Protein AF-A0A2S1JQR9-F1 (afdb_monomer_lite)

pLDDT: mean 82.37, std 18.9, range [43.41, 98.19]

Radius of gyration: 23.82 Å; chains: 1; bounding box: 80×25×40 Å

Sequence (120 aa):
MISKTKKNIIFSLGLVGLLLGGLYLINIPMELPPEHQGIFEVTGKVESCSFRSLTKNSSKFFLGIVLAGSEKIYRMNLKYKERYFYESLCKSKARVNIRYHAVQRLIGPIRFWVDSIEVR

Foldseek 3Di:
DPDPVVVVVVVVVVVVVVVVVVVVLVPDPDDDDPVQPDKDKDKAFWPAKDWACPDPPDQKIKIWTDGVPDPATEIEIGGPVCVVVVVVSNVVSFIKMWMWGWDDDPDDDIHTYTPDIDTD

Structure (mmCIF, N/CA/C/O backbone):
data_AF-A0A2S1JQR9-F1
#
_entry.id   AF-A0A2S1JQR9-F1
#
loop_
_atom_site.group_PDB
_atom_site.id
_atom_site.type_symbol
_atom_site.label_atom_id
_atom_site.label_alt_id
_atom_site.label_comp_id
_atom_site.label_asym_id
_atom_site.label_entity_id
_atom_site.label_seq_id
_atom_site.pdbx_PDB_ins_code
_atom_site.Cartn_x
_atom_site.Cartn_y
_atom_site.Cartn_z
_atom_site.occupancy
_atom_site.B_iso_or_equiv
_atom_site.auth_seq_id
_atom_site.auth_comp_id
_atom_site.auth_asym_id
_atom_site.auth_atom_id
_atom_site.pdbx_PDB_model_num
ATOM 1 N N . MET A 1 1 ? 64.5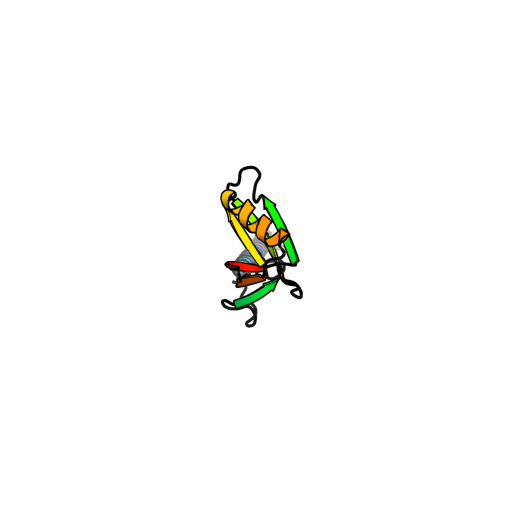96 -9.566 -28.488 1.00 46.25 1 MET A N 1
ATOM 2 C CA . MET A 1 1 ? 64.113 -8.792 -27.319 1.00 46.25 1 MET A CA 1
ATOM 3 C C . MET A 1 1 ? 62.860 -8.024 -27.719 1.00 46.25 1 MET A C 1
ATOM 5 O O . MET A 1 1 ? 62.962 -6.985 -28.356 1.00 46.25 1 MET A O 1
ATOM 9 N N . ILE A 1 2 ? 61.672 -8.567 -27.437 1.00 45.75 2 ILE A N 1
ATOM 10 C CA . ILE A 1 2 ? 60.403 -7.896 -27.755 1.00 45.75 2 ILE A CA 1
ATOM 11 C C . ILE A 1 2 ? 60.189 -6.791 -26.720 1.00 45.75 2 ILE A C 1
ATOM 13 O O . ILE A 1 2 ? 60.061 -7.045 -25.524 1.00 45.75 2 ILE A O 1
ATOM 17 N N . SER A 1 3 ? 60.240 -5.564 -27.227 1.00 44.41 3 SER A N 1
ATOM 18 C CA . SER A 1 3 ? 60.194 -4.300 -26.504 1.00 44.41 3 SER A CA 1
ATOM 19 C C . SER A 1 3 ? 59.059 -4.235 -25.471 1.00 44.41 3 SER A C 1
ATOM 21 O O . SER A 1 3 ? 57.884 -4.423 -25.804 1.00 44.41 3 SER A O 1
ATOM 23 N N . LYS A 1 4 ? 59.423 -3.923 -24.216 1.00 51.69 4 LYS A N 1
ATOM 24 C CA . LYS A 1 4 ? 58.518 -3.714 -23.066 1.00 51.69 4 LYS A CA 1
ATOM 25 C C . LYS A 1 4 ? 57.406 -2.688 -23.353 1.00 51.69 4 LYS A C 1
ATOM 27 O O . LYS A 1 4 ? 56.375 -2.717 -22.691 1.00 51.69 4 LYS A O 1
ATOM 32 N N . THR A 1 5 ? 57.562 -1.841 -24.369 1.00 51.12 5 THR A N 1
ATOM 33 C CA . THR A 1 5 ? 56.612 -0.781 -24.732 1.00 51.12 5 THR A CA 1
ATOM 34 C C . THR A 1 5 ? 55.302 -1.307 -25.336 1.00 51.12 5 THR A C 1
ATOM 36 O O . THR A 1 5 ? 54.257 -0.694 -25.139 1.00 51.12 5 THR A O 1
ATOM 39 N N . LYS A 1 6 ? 55.301 -2.472 -26.010 1.00 43.88 6 LYS A N 1
ATOM 40 C CA . LYS A 1 6 ? 54.076 -3.024 -26.635 1.00 43.88 6 LYS A CA 1
ATOM 41 C C . LYS A 1 6 ? 53.062 -3.593 -25.630 1.00 43.88 6 LYS A C 1
ATOM 43 O O . LYS A 1 6 ? 51.871 -3.598 -25.923 1.00 43.88 6 LYS A O 1
ATOM 48 N N . LYS A 1 7 ? 53.495 -4.039 -24.442 1.00 45.38 7 LYS A N 1
ATOM 49 C CA . LYS A 1 7 ? 52.589 -4.609 -23.421 1.00 45.38 7 LYS A CA 1
ATOM 50 C C . LYS A 1 7 ? 51.704 -3.555 -22.742 1.00 45.38 7 LYS A C 1
ATOM 52 O O . LYS A 1 7 ? 50.557 -3.856 -22.428 1.00 45.38 7 LYS A O 1
ATOM 57 N N . ASN A 1 8 ? 52.192 -2.324 -22.579 1.00 43.41 8 ASN A N 1
ATOM 58 C CA . ASN A 1 8 ? 51.452 -1.264 -21.880 1.00 43.41 8 ASN A CA 1
ATOM 59 C C . ASN A 1 8 ? 50.285 -0.687 -22.699 1.00 43.41 8 ASN A C 1
ATOM 61 O O . ASN A 1 8 ? 49.282 -0.274 -22.121 1.00 43.41 8 ASN A O 1
ATOM 65 N N . ILE A 1 9 ? 50.387 -0.690 -24.031 1.00 48.62 9 ILE A N 1
ATOM 66 C CA . ILE A 1 9 ? 49.353 -0.140 -24.926 1.00 48.62 9 ILE A CA 1
ATOM 67 C C . ILE A 1 9 ? 48.139 -1.082 -25.014 1.00 48.62 9 ILE A C 1
ATOM 69 O O . ILE A 1 9 ? 46.995 -0.640 -25.010 1.00 48.62 9 ILE A O 1
ATOM 73 N N . ILE A 1 10 ? 48.371 -2.399 -25.018 1.00 51.97 10 ILE A N 1
ATOM 74 C CA . ILE A 1 10 ? 47.291 -3.399 -25.072 1.00 51.97 10 ILE A CA 1
ATOM 75 C C . ILE A 1 10 ? 46.501 -3.417 -23.752 1.00 51.97 10 ILE A C 1
ATOM 77 O O . ILE A 1 10 ? 45.274 -3.498 -23.766 1.00 51.97 10 ILE A O 1
ATOM 81 N N . PHE A 1 11 ? 47.187 -3.271 -22.613 1.00 48.28 11 PHE A N 1
ATOM 82 C CA . PHE A 1 11 ? 46.542 -3.203 -21.297 1.00 48.28 11 PHE A CA 1
ATOM 83 C C . PHE A 1 11 ? 45.659 -1.960 -21.121 1.00 48.28 11 PHE A C 1
ATOM 85 O O . PHE A 1 11 ? 44.590 -2.047 -20.521 1.00 48.28 11 PHE A O 1
ATOM 92 N N . SER A 1 12 ? 46.072 -0.814 -21.666 1.00 51.56 12 SER A N 1
ATOM 93 C CA . SER A 1 12 ? 45.300 0.432 -21.584 1.00 51.56 12 SER A CA 1
ATOM 94 C C . SER A 1 12 ? 44.076 0.423 -22.508 1.00 51.56 12 SER A C 1
ATOM 96 O O . SER A 1 12 ? 43.009 0.865 -22.092 1.00 51.56 12 SER A O 1
ATOM 98 N N . LEU A 1 13 ? 44.170 -0.172 -23.703 1.00 51.75 13 LEU A N 1
ATOM 99 C CA . LEU A 1 13 ? 43.016 -0.368 -24.596 1.00 51.75 13 LEU A CA 1
ATOM 100 C C . LEU A 1 13 ? 41.976 -1.344 -24.019 1.00 51.75 13 LEU A C 1
ATOM 102 O O . LEU A 1 13 ? 40.776 -1.083 -24.108 1.00 51.75 13 LEU A O 1
ATOM 106 N N . GLY A 1 14 ? 42.420 -2.432 -23.378 1.00 52.69 14 GLY A N 1
ATOM 107 C CA . GLY A 1 14 ? 41.525 -3.380 -22.704 1.00 52.69 14 GLY A CA 1
ATOM 108 C C . GLY A 1 14 ? 40.766 -2.758 -21.526 1.00 52.69 14 GLY A C 1
ATOM 109 O O . GLY A 1 14 ? 39.576 -3.013 -21.357 1.00 52.69 14 GLY A O 1
ATOM 110 N N . LEU A 1 15 ? 41.423 -1.890 -20.749 1.00 51.97 15 LEU A N 1
ATOM 111 C CA . LEU A 1 15 ? 40.807 -1.199 -19.612 1.00 51.97 15 LEU A CA 1
ATOM 112 C C . LEU A 1 15 ? 39.771 -0.152 -20.056 1.00 51.97 15 LEU A C 1
ATOM 114 O O . LEU A 1 15 ? 38.711 -0.033 -19.445 1.00 51.97 15 LEU A O 1
ATOM 118 N N . VAL A 1 16 ? 40.045 0.574 -21.146 1.00 54.91 16 VAL A N 1
ATOM 119 C CA . VAL A 1 16 ? 39.116 1.565 -21.715 1.00 54.91 16 VAL A CA 1
ATOM 120 C C . VAL A 1 16 ? 37.871 0.890 -22.299 1.00 54.91 16 VAL A C 1
ATOM 122 O O . VAL A 1 16 ? 36.763 1.374 -22.075 1.00 54.91 16 VAL A O 1
ATOM 125 N N . GLY A 1 17 ? 38.015 -0.262 -22.965 1.00 54.38 17 GLY A N 1
ATOM 126 C CA . GLY A 1 17 ? 36.871 -1.041 -23.458 1.00 54.38 17 GLY A CA 1
ATOM 127 C C . GLY A 1 17 ? 35.961 -1.558 -22.336 1.00 54.38 17 GLY A C 1
ATOM 128 O O . GLY A 1 17 ? 34.738 -1.517 -22.461 1.00 54.38 17 GLY A O 1
ATOM 129 N N . LEU A 1 18 ? 36.544 -1.976 -21.209 1.00 54.56 18 LEU A N 1
ATOM 130 C CA . LEU A 1 18 ? 35.804 -2.488 -20.050 1.00 54.56 18 LEU A CA 1
ATOM 131 C C . LEU A 1 18 ? 35.101 -1.364 -19.264 1.00 54.56 18 LEU A C 1
ATOM 133 O O . LEU A 1 18 ? 33.976 -1.546 -18.803 1.00 54.56 18 LEU A O 1
ATOM 137 N N . LEU A 1 19 ? 35.714 -0.177 -19.180 1.00 52.50 19 LEU A N 1
ATOM 138 C CA . LEU A 1 19 ? 35.101 1.019 -18.589 1.00 52.50 19 LEU A CA 1
ATOM 139 C C . LEU A 1 19 ? 33.960 1.579 -19.449 1.00 52.50 19 LEU A C 1
ATOM 141 O O . LEU A 1 19 ? 32.911 1.930 -18.911 1.00 52.50 19 LEU A O 1
ATOM 145 N N . LEU A 1 20 ? 34.126 1.623 -20.775 1.00 52.09 20 LEU A N 1
ATOM 146 C CA . LEU A 1 20 ? 33.076 2.078 -21.692 1.00 52.09 20 LEU A CA 1
ATOM 147 C C . LEU A 1 20 ? 31.902 1.089 -21.748 1.00 52.09 20 LEU A C 1
ATOM 149 O O . LEU A 1 20 ? 30.754 1.514 -21.658 1.00 52.09 20 LEU A O 1
ATOM 153 N N . GLY A 1 21 ? 32.167 -0.221 -21.811 1.00 53.41 21 GLY A N 1
ATOM 154 C CA . GLY A 1 21 ? 31.119 -1.246 -21.737 1.00 53.41 21 GLY A CA 1
ATOM 155 C C . GLY A 1 21 ? 30.385 -1.251 -20.390 1.00 53.41 21 GLY A C 1
ATOM 156 O O . GLY A 1 21 ? 29.163 -1.380 -20.351 1.00 53.41 21 GLY A O 1
ATOM 157 N N . GLY A 1 22 ? 31.111 -1.030 -19.289 1.00 53.31 22 GLY A N 1
ATOM 158 C CA . GLY A 1 22 ? 30.533 -0.904 -17.951 1.00 53.31 22 GLY A CA 1
ATOM 159 C C . GLY A 1 22 ? 29.619 0.314 -17.798 1.00 53.31 22 GLY A C 1
ATOM 160 O O . GLY A 1 22 ? 28.545 0.180 -17.223 1.00 53.31 22 GLY A O 1
ATOM 161 N N . LEU A 1 23 ? 29.997 1.473 -18.355 1.00 50.47 23 LEU A N 1
ATOM 162 C CA . LEU A 1 23 ? 29.201 2.709 -18.310 1.00 50.47 23 LEU A CA 1
ATOM 163 C C . LEU A 1 23 ? 27.886 2.614 -19.104 1.00 50.47 23 LEU A C 1
ATOM 165 O O . LEU A 1 23 ? 26.882 3.185 -18.678 1.00 50.47 23 LEU A O 1
ATOM 169 N N . TYR A 1 24 ? 27.854 1.860 -20.209 1.00 49.97 24 TYR A N 1
ATOM 170 C CA . TYR A 1 24 ? 26.626 1.642 -20.988 1.00 49.97 24 TYR A CA 1
ATOM 171 C C . TYR A 1 24 ? 25.589 0.775 -20.256 1.00 49.97 24 TYR A C 1
ATOM 173 O O . TYR A 1 24 ? 24.390 0.988 -20.428 1.00 49.97 24 TYR A O 1
ATOM 181 N N . LEU A 1 25 ? 26.018 -0.153 -19.393 1.00 51.06 25 LEU A N 1
ATOM 182 C CA . LEU A 1 25 ? 25.100 -0.993 -18.610 1.00 51.06 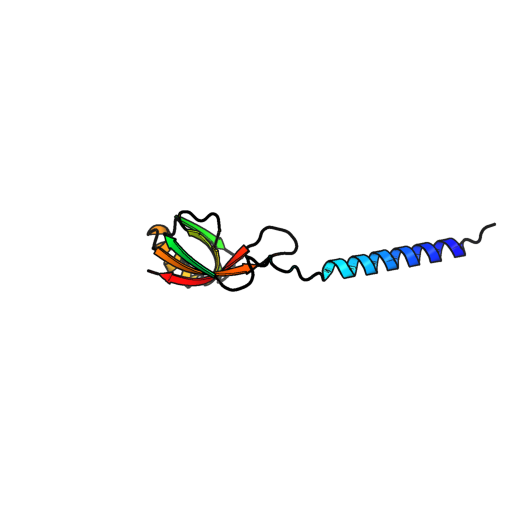25 LEU A CA 1
ATOM 183 C C . LEU A 1 25 ? 24.378 -0.224 -17.491 1.00 51.06 25 LEU A C 1
ATOM 185 O O . LEU A 1 25 ? 23.331 -0.666 -17.026 1.00 51.06 25 LEU A O 1
ATOM 189 N N . ILE A 1 26 ? 24.908 0.923 -17.054 1.00 53.53 26 ILE A N 1
ATOM 190 C CA . ILE A 1 26 ? 24.346 1.691 -15.925 1.00 53.53 26 ILE A CA 1
ATOM 191 C C . ILE A 1 26 ? 23.128 2.524 -16.354 1.00 53.53 26 ILE A C 1
ATOM 193 O O . ILE A 1 26 ? 22.296 2.872 -15.521 1.00 53.53 26 ILE A O 1
ATOM 197 N N . ASN A 1 27 ? 22.999 2.812 -17.652 1.00 48.41 27 ASN A N 1
ATOM 198 C CA . ASN A 1 27 ? 21.980 3.708 -18.201 1.00 48.41 27 ASN A CA 1
ATOM 199 C C . ASN A 1 27 ? 20.907 2.993 -19.029 1.00 48.41 27 ASN A C 1
ATOM 201 O O . ASN A 1 27 ? 20.257 3.640 -19.842 1.00 48.41 27 ASN A O 1
ATOM 205 N N . ILE A 1 28 ? 20.690 1.688 -18.843 1.00 56.78 28 ILE A N 1
ATOM 206 C CA . ILE A 1 28 ? 19.558 1.008 -19.486 1.00 56.78 28 ILE A CA 1
ATOM 207 C C . ILE A 1 28 ? 18.276 1.444 -18.758 1.00 56.78 28 ILE A C 1
ATOM 209 O O . ILE A 1 28 ? 18.083 1.049 -17.600 1.00 56.78 28 ILE A O 1
ATOM 213 N N . PRO A 1 29 ? 17.396 2.256 -19.381 1.00 56.00 29 PRO A N 1
ATOM 214 C CA . PRO A 1 29 ? 16.082 2.509 -18.817 1.00 56.00 29 PRO A CA 1
ATOM 215 C C . PRO A 1 29 ? 15.344 1.172 -18.780 1.00 56.00 29 PRO A C 1
ATOM 217 O O . PRO A 1 29 ? 15.152 0.521 -19.804 1.00 56.00 29 PRO A O 1
ATOM 220 N N . MET A 1 30 ? 14.988 0.715 -17.583 1.00 67.62 30 MET A N 1
ATOM 221 C CA . MET A 1 30 ? 14.263 -0.540 -17.445 1.00 67.62 30 MET A CA 1
ATOM 222 C C . MET A 1 30 ? 12.791 -0.269 -17.740 1.00 67.62 30 MET A C 1
ATOM 224 O O . MET A 1 30 ? 12.068 0.263 -16.896 1.00 67.62 30 MET A O 1
ATOM 228 N N . GLU A 1 31 ? 12.370 -0.577 -18.962 1.00 79.50 31 GLU A N 1
ATOM 229 C CA . GLU A 1 31 ? 10.972 -0.455 -19.357 1.00 79.50 31 GLU A CA 1
ATOM 230 C C . GLU A 1 31 ? 10.118 -1.472 -18.589 1.00 79.50 31 GLU A C 1
ATOM 232 O O . GLU A 1 31 ? 10.506 -2.624 -18.378 1.00 79.50 31 GLU A O 1
ATOM 237 N N . LEU A 1 32 ? 8.953 -1.026 -18.120 1.00 86.12 32 LEU A N 1
ATOM 238 C CA . LEU A 1 32 ? 7.965 -1.908 -17.504 1.00 86.12 32 LEU A CA 1
ATOM 239 C C . LEU A 1 32 ? 7.388 -2.853 -18.566 1.00 86.12 32 LEU A C 1
ATOM 241 O O . LEU A 1 32 ? 7.148 -2.397 -19.686 1.00 86.12 32 LEU A O 1
ATOM 245 N N . PRO A 1 33 ? 7.083 -4.118 -18.222 1.00 86.62 33 PRO A N 1
ATOM 246 C CA . PRO A 1 33 ? 6.292 -4.982 -19.090 1.00 86.62 33 PRO A CA 1
ATOM 247 C C . PRO A 1 33 ? 4.980 -4.289 -19.503 1.00 86.62 33 PRO A C 1
ATOM 249 O O . PRO A 1 33 ? 4.396 -3.596 -18.659 1.00 86.62 33 PRO A O 1
ATOM 252 N N . PRO A 1 34 ? 4.510 -4.436 -20.757 1.00 88.88 34 PRO A N 1
ATOM 253 C CA . PRO A 1 34 ? 3.335 -3.724 -21.270 1.00 88.88 34 PRO A CA 1
ATOM 254 C C . PRO A 1 34 ? 2.091 -3.833 -20.377 1.00 88.88 34 PRO A C 1
ATOM 256 O O . PRO A 1 34 ? 1.376 -2.855 -20.181 1.00 88.88 34 PRO A O 1
ATOM 259 N N . GLU A 1 35 ? 1.869 -4.989 -19.753 1.00 91.00 35 GLU A N 1
ATOM 260 C CA . GLU A 1 35 ? 0.761 -5.267 -18.831 1.00 91.00 35 GLU A CA 1
ATOM 261 C C . GLU A 1 35 ? 0.797 -4.456 -17.522 1.00 91.00 35 GLU A C 1
ATOM 263 O O . GLU A 1 35 ? -0.163 -4.444 -16.746 1.00 91.00 35 GLU A O 1
ATOM 268 N N . HIS A 1 36 ? 1.914 -3.790 -17.246 1.00 90.38 36 HIS A N 1
ATOM 269 C CA . HIS A 1 36 ? 2.145 -2.981 -16.056 1.00 90.38 36 HIS A CA 1
ATOM 270 C C . HIS A 1 36 ? 2.382 -1.504 -16.380 1.00 90.38 36 HIS A C 1
ATOM 272 O O . HIS A 1 36 ? 2.618 -0.709 -15.469 1.00 90.38 36 HIS A O 1
ATOM 278 N N . GLN A 1 37 ? 2.296 -1.117 -17.652 1.00 91.94 37 GLN A N 1
ATOM 279 C CA . GLN A 1 37 ? 2.409 0.274 -18.066 1.00 91.94 37 GLN A CA 1
ATOM 280 C C . GLN A 1 37 ? 1.083 1.015 -17.844 1.00 91.94 37 GLN A C 1
ATOM 282 O O . GLN A 1 37 ? 0.014 0.529 -18.201 1.00 91.94 37 GLN A O 1
ATOM 287 N N . GLY A 1 38 ? 1.162 2.218 -17.271 1.00 93.06 38 GLY A N 1
ATOM 288 C CA . GLY A 1 38 ? 0.009 3.090 -17.050 1.00 93.06 38 GLY A CA 1
ATOM 289 C C . GLY A 1 38 ? -0.511 3.103 -15.612 1.00 93.06 38 GLY A C 1
ATOM 290 O O . GLY A 1 38 ? 0.191 2.757 -14.660 1.00 93.06 38 GLY A O 1
ATOM 291 N N . ILE A 1 39 ? -1.748 3.580 -15.476 1.00 96.75 39 ILE A N 1
ATOM 292 C CA . ILE A 1 39 ? -2.452 3.758 -14.206 1.00 96.75 39 ILE A CA 1
ATOM 293 C C . ILE A 1 39 ? -3.623 2.783 -14.171 1.00 96.75 39 ILE A C 1
ATOM 295 O O . ILE A 1 39 ? -4.387 2.683 -15.128 1.00 96.75 39 ILE A O 1
ATOM 299 N N . PHE A 1 40 ? -3.771 2.101 -13.045 1.00 97.12 40 PHE A N 1
ATOM 300 C CA . PHE A 1 40 ? -4.767 1.067 -12.824 1.00 97.12 40 PHE A CA 1
ATOM 301 C C . PHE A 1 40 ? -5.613 1.393 -11.600 1.00 97.12 40 PHE A C 1
ATOM 303 O O . PHE A 1 40 ? -5.179 2.113 -10.700 1.00 97.12 40 PHE A O 1
ATOM 310 N N . GLU A 1 41 ? -6.797 0.796 -11.544 1.00 97.31 41 GLU A N 1
ATOM 311 C CA . GLU A 1 41 ? -7.680 0.859 -10.387 1.00 97.31 41 GLU A CA 1
ATOM 312 C C . GLU A 1 41 ? -8.050 -0.546 -9.925 1.00 97.31 41 GLU A C 1
ATOM 314 O O . GLU A 1 41 ? -8.223 -1.467 -10.726 1.00 97.31 41 GLU A O 1
ATOM 319 N N . VAL A 1 42 ? -8.166 -0.719 -8.614 1.00 97.12 42 VAL A N 1
ATOM 320 C CA . VAL A 1 42 ? -8.589 -1.976 -8.006 1.00 97.12 42 VAL A CA 1
ATOM 321 C C . VAL A 1 42 ? -9.441 -1.694 -6.782 1.00 97.12 42 VAL A C 1
ATOM 323 O O . VAL A 1 42 ? -9.078 -0.907 -5.913 1.00 97.12 42 VAL A O 1
ATOM 326 N N . THR A 1 43 ? -10.582 -2.370 -6.694 1.00 97.75 43 THR A N 1
ATOM 327 C CA . THR A 1 43 ? -11.489 -2.256 -5.551 1.00 97.75 43 THR A CA 1
ATOM 328 C C . THR A 1 43 ? -11.515 -3.558 -4.765 1.00 97.75 43 THR A C 1
ATOM 330 O O . THR A 1 43 ? -11.710 -4.630 -5.332 1.00 97.75 43 THR A O 1
ATOM 333 N N . GLY A 1 44 ? -11.380 -3.478 -3.443 1.00 97.56 44 GLY A N 1
ATOM 334 C CA . GLY A 1 44 ? -11.389 -4.656 -2.579 1.00 97.56 44 GLY A CA 1
ATOM 335 C C . GLY A 1 44 ? -11.523 -4.308 -1.103 1.00 97.56 44 GLY A C 1
ATOM 336 O O . GLY A 1 44 ? -11.475 -3.142 -0.719 1.00 97.56 44 GLY A O 1
ATOM 337 N N . LYS A 1 45 ? -11.724 -5.326 -0.261 1.00 98.06 45 LYS A N 1
ATOM 338 C CA . LYS A 1 45 ? -11.633 -5.161 1.197 1.00 98.06 45 LYS A CA 1
ATOM 339 C C . LYS A 1 45 ? -10.173 -5.222 1.617 1.00 98.06 45 LYS A C 1
ATOM 341 O O . LYS A 1 45 ? -9.446 -6.084 1.129 1.00 98.06 45 LYS A O 1
ATOM 346 N N . VAL A 1 46 ? -9.763 -4.352 2.531 1.00 97.88 46 VAL A N 1
ATOM 347 C CA . VAL A 1 46 ? -8.434 -4.424 3.140 1.00 97.88 46 VAL A CA 1
ATOM 348 C C . VAL A 1 46 ? -8.323 -5.722 3.939 1.00 97.88 46 VAL A C 1
ATOM 350 O O . VAL A 1 46 ? -9.125 -5.988 4.833 1.00 97.88 46 VAL A O 1
ATOM 353 N N . GLU A 1 47 ? -7.331 -6.539 3.605 1.00 97.75 47 GLU A N 1
ATOM 354 C CA . GLU A 1 47 ? -7.026 -7.779 4.316 1.00 97.75 47 GLU A CA 1
ATOM 355 C C . GLU A 1 47 ? -5.960 -7.549 5.382 1.00 97.75 47 GLU A C 1
ATOM 357 O O . GLU A 1 47 ? -6.133 -7.945 6.536 1.00 97.75 47 GLU A O 1
ATOM 362 N N . SER A 1 48 ? -4.868 -6.884 5.003 1.00 96.94 48 SER A N 1
ATOM 363 C CA . SER A 1 48 ? -3.774 -6.573 5.914 1.00 96.94 48 SER A CA 1
ATOM 364 C C . SER A 1 48 ? -3.046 -5.295 5.517 1.00 96.94 48 SER A C 1
ATOM 366 O O . SER A 1 48 ? -3.118 -4.835 4.374 1.00 96.94 48 SER A O 1
ATOM 368 N N . CYS A 1 49 ? -2.330 -4.726 6.488 1.00 96.81 49 CYS A N 1
ATOM 369 C CA . CYS A 1 49 ? -1.516 -3.541 6.287 1.00 96.81 49 CYS A CA 1
ATOM 370 C C . CYS A 1 49 ? -0.173 -3.648 7.004 1.00 96.81 49 CYS A C 1
ATOM 372 O O . CYS A 1 49 ? -0.085 -4.170 8.115 1.00 96.81 49 CYS A O 1
ATOM 374 N N . SER A 1 50 ? 0.867 -3.083 6.397 1.00 95.81 50 SER A N 1
ATOM 375 C CA . SER A 1 50 ? 2.190 -2.937 6.995 1.00 95.81 50 SER A CA 1
ATOM 376 C C . SER A 1 50 ? 2.533 -1.463 7.165 1.00 95.81 50 SER A C 1
ATOM 378 O O . SER A 1 50 ? 2.588 -0.730 6.178 1.00 95.81 50 SER A O 1
ATOM 380 N N . PHE A 1 51 ? 2.835 -1.060 8.396 1.00 93.81 51 PHE A N 1
ATOM 381 C CA . PHE A 1 51 ? 3.265 0.293 8.737 1.00 93.81 51 PHE A CA 1
ATOM 382 C C . PHE A 1 51 ? 4.742 0.258 9.124 1.00 93.81 51 PHE A C 1
ATOM 384 O O . PHE A 1 51 ? 5.116 -0.408 10.089 1.00 93.81 51 PHE A O 1
ATOM 391 N N . ARG A 1 52 ? 5.602 0.949 8.371 1.00 91.44 52 ARG A N 1
ATOM 392 C CA . ARG A 1 52 ? 7.041 1.028 8.670 1.00 91.44 52 ARG A CA 1
ATOM 393 C C . ARG A 1 52 ? 7.498 2.476 8.672 1.00 91.44 52 ARG A C 1
ATOM 395 O O . ARG A 1 52 ? 7.170 3.225 7.758 1.00 91.44 52 ARG A O 1
ATOM 402 N N . SER A 1 53 ? 8.281 2.876 9.670 1.00 84.69 53 SER A N 1
ATOM 403 C CA . SER A 1 53 ? 8.934 4.185 9.606 1.00 84.69 53 SER A CA 1
ATOM 404 C C . SER A 1 53 ? 9.967 4.183 8.480 1.00 84.69 53 SER A C 1
ATOM 406 O O . SER A 1 53 ? 10.717 3.217 8.343 1.00 84.69 53 SER A O 1
ATOM 408 N N . LEU A 1 54 ? 10.009 5.245 7.672 1.00 78.44 54 LEU A N 1
ATOM 409 C CA . LEU A 1 54 ? 10.988 5.354 6.584 1.00 78.44 54 LEU A CA 1
ATOM 410 C C . LEU A 1 54 ? 12.397 5.636 7.125 1.00 78.44 54 LEU A C 1
ATOM 412 O O . LEU A 1 54 ? 13.368 5.095 6.608 1.00 78.44 54 LEU A O 1
ATOM 416 N N . THR A 1 55 ? 12.506 6.445 8.185 1.00 79.56 55 THR A N 1
ATOM 417 C CA . THR A 1 55 ? 13.742 6.704 8.949 1.00 79.56 55 THR A CA 1
ATOM 418 C C . THR A 1 55 ? 13.397 7.015 10.413 1.00 79.56 55 THR A C 1
ATOM 420 O O . THR A 1 55 ? 12.239 7.300 10.724 1.00 79.56 55 THR A O 1
ATOM 423 N N . LYS A 1 56 ? 14.375 6.975 11.335 1.00 72.25 56 LYS A N 1
ATOM 424 C CA . LYS A 1 56 ? 14.143 7.242 12.775 1.00 72.25 56 LYS A CA 1
ATOM 425 C C . LYS A 1 56 ? 13.492 8.610 13.058 1.00 72.25 56 LYS A C 1
ATOM 427 O O . LYS A 1 56 ? 12.715 8.702 13.995 1.00 72.25 56 LYS A O 1
ATOM 432 N N . ASN A 1 57 ? 13.742 9.616 12.213 1.00 77.06 57 ASN A N 1
ATOM 433 C CA . ASN A 1 57 ? 13.236 10.988 12.375 1.00 77.06 57 ASN A CA 1
ATOM 434 C C . ASN A 1 57 ? 12.311 11.426 11.222 1.00 77.06 57 ASN A C 1
ATOM 436 O O . ASN A 1 57 ? 12.160 12.619 10.962 1.00 77.06 57 ASN A O 1
ATOM 440 N N . SER A 1 58 ? 11.735 10.486 10.466 1.00 77.06 58 SER A N 1
ATOM 441 C CA . SER A 1 58 ? 10.883 10.854 9.335 1.00 77.06 58 SER A CA 1
ATOM 442 C C . SER A 1 58 ? 9.531 11.379 9.811 1.00 77.06 58 SER A C 1
ATOM 444 O O . SER A 1 58 ? 8.844 10.734 10.596 1.00 77.06 58 SER A O 1
ATOM 446 N N . SER A 1 59 ? 9.081 12.493 9.233 1.00 80.56 59 SER A N 1
ATOM 447 C CA . SER A 1 59 ? 7.678 12.920 9.314 1.00 80.56 59 SER A CA 1
ATOM 448 C C . SER A 1 59 ? 6.749 12.064 8.445 1.00 80.56 59 SER A C 1
ATOM 450 O O . SER A 1 59 ? 5.544 12.327 8.387 1.00 80.56 59 SER A O 1
ATOM 452 N N . LYS A 1 60 ? 7.297 11.056 7.752 1.00 88.56 60 LYS A N 1
ATOM 453 C CA . LYS A 1 60 ? 6.584 10.150 6.860 1.00 88.56 60 LYS A CA 1
ATOM 454 C C . LYS A 1 60 ? 6.735 8.691 7.289 1.00 88.56 60 LYS A C 1
ATOM 456 O O . LYS A 1 60 ? 7.746 8.289 7.860 1.00 88.56 60 LYS A O 1
ATOM 461 N N . PHE A 1 61 ? 5.751 7.874 6.945 1.00 90.94 61 PHE A N 1
ATOM 462 C CA . PHE A 1 61 ? 5.798 6.427 7.113 1.00 90.94 61 PHE A CA 1
ATOM 463 C C . PHE A 1 61 ? 5.430 5.730 5.803 1.00 90.94 61 PHE A C 1
ATOM 465 O O . PHE A 1 61 ? 4.743 6.288 4.947 1.00 90.94 61 PHE A O 1
ATOM 472 N N . PHE A 1 62 ? 5.919 4.508 5.655 1.00 94.38 62 PHE A N 1
ATOM 473 C CA . PHE A 1 62 ? 5.559 3.595 4.587 1.00 94.38 62 PHE A CA 1
ATOM 474 C C . PHE A 1 62 ? 4.311 2.808 4.980 1.00 94.38 62 PHE A C 1
ATOM 476 O O . PHE A 1 62 ? 4.283 2.178 6.043 1.00 94.38 62 PHE A O 1
ATOM 483 N N . LEU A 1 63 ? 3.330 2.806 4.085 1.00 96.25 63 LEU A N 1
ATOM 484 C CA . LEU A 1 63 ? 2.146 1.965 4.129 1.00 96.25 63 LEU A CA 1
ATOM 485 C C . LEU A 1 63 ? 2.214 0.941 2.997 1.00 96.25 63 LEU A C 1
ATOM 487 O O . LEU A 1 63 ? 2.386 1.299 1.833 1.00 96.25 63 LEU A O 1
ATOM 491 N N . GLY A 1 64 ? 2.052 -0.329 3.349 1.00 97.62 64 GLY A N 1
ATOM 492 C CA . GLY A 1 64 ? 1.721 -1.402 2.416 1.00 97.62 64 GLY A CA 1
ATOM 493 C C . GLY A 1 64 ? 0.317 -1.909 2.716 1.00 97.62 64 GLY A C 1
ATOM 494 O O . GLY A 1 64 ? 0.042 -2.195 3.875 1.00 97.62 64 GLY A O 1
ATOM 495 N N . ILE A 1 65 ? -0.548 -2.021 1.712 1.00 97.81 65 ILE A N 1
ATOM 496 C CA . ILE A 1 65 ? -1.908 -2.563 1.820 1.00 97.81 65 ILE A CA 1
ATOM 497 C C . ILE A 1 65 ? -2.006 -3.819 0.962 1.00 97.81 65 ILE A C 1
ATOM 499 O O . ILE A 1 65 ? -1.559 -3.826 -0.185 1.00 97.81 65 ILE A O 1
ATOM 503 N N . VAL A 1 66 ? -2.627 -4.857 1.509 1.00 98.00 66 VAL A N 1
ATOM 504 C CA . VAL A 1 66 ? -3.058 -6.044 0.771 1.00 98.00 66 VAL A CA 1
ATOM 505 C C . VAL A 1 66 ? -4.580 -6.068 0.782 1.00 98.00 66 VAL A C 1
ATOM 507 O O . VAL A 1 66 ? -5.202 -5.899 1.834 1.00 98.00 66 VAL A O 1
ATOM 510 N N . LEU A 1 67 ? -5.175 -6.237 -0.396 1.00 98.12 67 LEU A N 1
ATOM 511 C CA . LEU A 1 67 ? -6.615 -6.429 -0.543 1.00 98.12 67 LEU A CA 1
ATOM 512 C C . LEU A 1 67 ? -6.929 -7.925 -0.543 1.00 98.12 67 LEU A C 1
ATOM 514 O O . LEU A 1 67 ? -6.161 -8.710 -1.090 1.00 98.12 67 LEU A O 1
ATOM 518 N N . ALA A 1 68 ? -8.074 -8.308 0.017 1.00 97.25 68 ALA A N 1
ATOM 519 C CA . ALA A 1 68 ? -8.516 -9.697 0.033 1.00 97.25 68 ALA A CA 1
ATOM 520 C C . ALA A 1 68 ? -8.582 -10.265 -1.395 1.00 97.25 68 ALA A C 1
ATOM 522 O O . ALA A 1 68 ? -9.219 -9.674 -2.271 1.00 97.25 68 ALA A O 1
ATOM 523 N N . GLY A 1 69 ? -7.923 -11.405 -1.618 1.00 94.25 69 GLY A N 1
ATOM 524 C CA . GLY A 1 69 ? -7.839 -12.052 -2.933 1.00 94.25 69 GLY A CA 1
ATOM 525 C C . GLY A 1 69 ? -6.825 -11.426 -3.900 1.00 94.25 69 GLY A C 1
ATOM 526 O O . GLY A 1 69 ? -6.803 -11.790 -5.071 1.00 94.25 69 GLY A O 1
ATOM 527 N N . SER A 1 70 ? -5.987 -10.491 -3.440 1.00 94.88 70 SER A N 1
ATOM 528 C CA . SER A 1 70 ? -4.902 -9.896 -4.224 1.00 94.88 70 SER A CA 1
ATOM 529 C C . SER A 1 70 ? -3.547 -10.294 -3.649 1.00 94.88 70 SER A C 1
ATOM 531 O O . SER A 1 70 ? -3.252 -10.006 -2.497 1.00 94.88 70 SER A O 1
ATOM 533 N N . GLU A 1 71 ? -2.661 -10.835 -4.482 1.00 92.69 71 GLU A N 1
ATOM 534 C CA . GLU A 1 71 ? -1.266 -11.122 -4.097 1.00 92.69 71 GLU A CA 1
ATOM 535 C C . GLU A 1 71 ? -0.375 -9.864 -4.093 1.00 92.69 71 GLU A C 1
ATOM 537 O O . GLU A 1 71 ? 0.756 -9.861 -3.601 1.00 92.69 71 GLU A O 1
ATOM 542 N N . LYS A 1 72 ? -0.873 -8.756 -4.655 1.00 95.00 72 LYS A N 1
ATOM 543 C CA . LYS A 1 72 ? -0.142 -7.490 -4.753 1.00 95.00 72 LYS A CA 1
ATOM 544 C C . LYS A 1 72 ? -0.159 -6.738 -3.426 1.00 95.00 72 LYS A C 1
ATOM 546 O O . LYS A 1 72 ? -1.199 -6.595 -2.787 1.00 95.00 72 LYS A O 1
ATOM 551 N N . ILE A 1 73 ? 0.993 -6.159 -3.090 1.00 97.19 73 ILE A N 1
ATOM 552 C CA . ILE A 1 73 ? 1.126 -5.165 -2.020 1.00 97.19 73 ILE A CA 1
ATOM 553 C C . ILE A 1 73 ? 1.109 -3.771 -2.652 1.00 97.19 73 ILE A C 1
ATOM 555 O O . ILE A 1 73 ? 2.034 -3.412 -3.389 1.00 97.19 73 ILE A O 1
ATOM 559 N N . TYR A 1 74 ? 0.096 -2.981 -2.324 1.00 97.75 74 TYR A N 1
ATOM 560 C CA . TYR A 1 74 ? -0.069 -1.595 -2.758 1.00 97.75 74 TYR A CA 1
ATOM 561 C C . TYR A 1 74 ? 0.647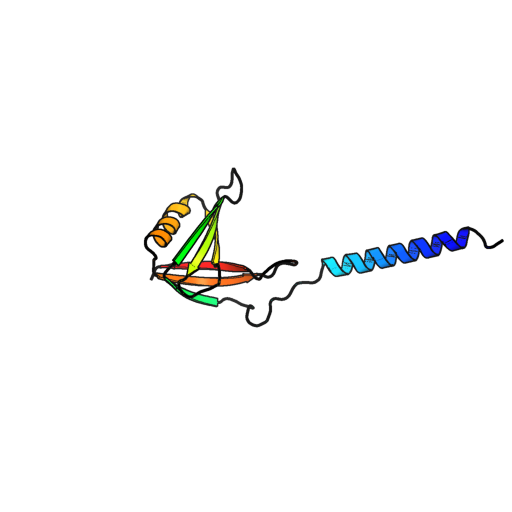 -0.662 -1.784 1.00 97.75 74 TYR A C 1
ATOM 563 O O . TYR A 1 74 ? 0.445 -0.751 -0.575 1.00 97.75 74 TYR A O 1
ATOM 571 N N . ARG A 1 75 ? 1.545 0.184 -2.287 1.00 96.94 75 ARG A N 1
ATOM 572 C CA . ARG A 1 75 ? 2.540 0.891 -1.472 1.00 96.94 75 ARG A CA 1
ATOM 573 C C . ARG A 1 75 ? 2.374 2.398 -1.561 1.00 96.94 75 ARG A C 1
ATOM 575 O O . ARG A 1 75 ? 2.258 2.927 -2.657 1.00 96.94 75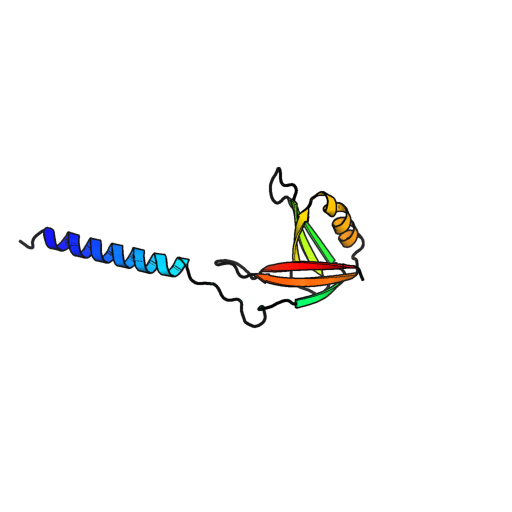 ARG A O 1
ATOM 582 N N . MET A 1 76 ? 2.463 3.099 -0.438 1.00 95.69 76 MET A N 1
ATOM 583 C CA . MET A 1 76 ? 2.526 4.562 -0.418 1.00 95.69 76 MET A CA 1
ATOM 584 C C . MET A 1 76 ? 3.346 5.097 0.748 1.00 95.69 76 MET A C 1
ATOM 586 O O . MET A 1 76 ? 3.515 4.437 1.771 1.00 95.69 76 MET A O 1
ATOM 590 N N . ASN A 1 77 ? 3.831 6.326 0.590 1.00 94.88 77 ASN A N 1
ATOM 591 C CA . ASN A 1 77 ? 4.488 7.075 1.652 1.00 94.88 77 ASN A CA 1
ATOM 592 C C . ASN A 1 77 ? 3.557 8.197 2.111 1.00 94.88 77 ASN A C 1
ATOM 594 O O . ASN A 1 77 ? 3.195 9.062 1.317 1.00 94.88 77 ASN A O 1
ATOM 598 N N . LEU A 1 78 ? 3.220 8.210 3.393 1.00 92.06 78 LEU A N 1
ATOM 599 C CA . LEU A 1 78 ? 2.225 9.108 3.981 1.00 9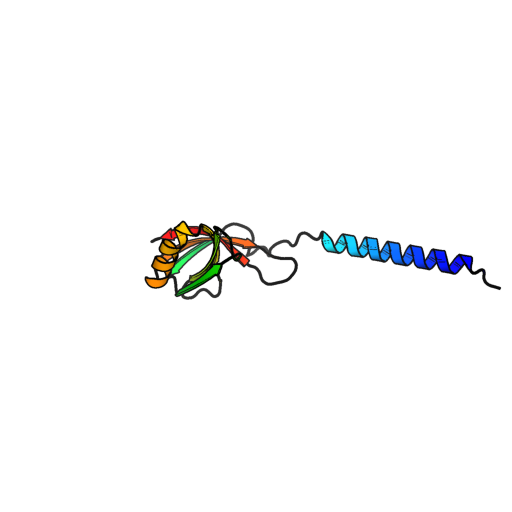2.06 78 LEU A CA 1
ATOM 600 C C . LEU A 1 78 ? 2.831 9.944 5.097 1.00 92.06 78 LEU A C 1
ATOM 602 O O . LEU A 1 78 ? 3.846 9.553 5.670 1.00 92.06 78 LEU A O 1
ATOM 606 N N . LYS A 1 79 ? 2.220 11.081 5.444 1.00 92.25 79 LYS A N 1
ATOM 607 C CA . LYS A 1 79 ? 2.649 11.867 6.610 1.00 92.25 79 LYS A CA 1
ATOM 608 C C . LYS A 1 79 ? 2.197 11.173 7.893 1.00 92.25 79 LYS A C 1
ATOM 610 O O . LYS A 1 79 ? 1.114 10.604 7.953 1.00 92.25 79 LYS A O 1
ATOM 615 N N . TYR A 1 80 ? 2.981 11.287 8.961 1.00 87.62 80 TYR A N 1
ATOM 616 C CA . TYR A 1 80 ? 2.695 10.631 10.242 1.00 87.62 80 TYR A CA 1
ATOM 617 C C . TYR A 1 80 ? 1.317 10.996 10.816 1.00 87.62 80 TYR A C 1
ATOM 619 O O . TYR A 1 80 ? 0.633 10.142 11.368 1.00 87.62 80 TYR A O 1
ATOM 627 N N . LYS A 1 81 ? 0.863 12.240 10.609 1.00 89.81 81 LYS A N 1
ATOM 628 C CA . LYS A 1 81 ? -0.471 12.701 11.031 1.00 89.81 81 LYS A CA 1
ATOM 629 C C . LYS A 1 81 ? -1.634 11.932 10.389 1.00 89.81 81 LYS A C 1
ATOM 631 O O . LYS A 1 81 ? -2.726 11.919 10.936 1.00 89.81 81 LYS A O 1
ATOM 636 N N . GLU A 1 82 ? -1.407 11.304 9.238 1.00 91.06 82 GLU A N 1
ATOM 637 C CA . GLU A 1 82 ? -2.421 10.534 8.508 1.00 91.06 82 GLU A CA 1
ATOM 638 C C . GLU A 1 82 ? -2.462 9.073 8.972 1.00 91.06 82 GLU A C 1
ATOM 640 O O . GLU A 1 82 ? -3.389 8.341 8.642 1.00 91.06 82 GLU A O 1
ATOM 645 N N . ARG A 1 83 ? -1.472 8.630 9.757 1.00 92.12 83 ARG A N 1
ATOM 646 C CA . ARG A 1 83 ? -1.298 7.228 10.148 1.00 92.12 83 ARG A CA 1
ATOM 647 C C . ARG A 1 83 ? -2.540 6.629 10.796 1.00 92.12 83 ARG A C 1
ATOM 649 O O . ARG A 1 83 ? -2.944 5.537 10.412 1.00 92.12 83 ARG A O 1
ATOM 656 N N . TYR A 1 84 ? -3.156 7.363 11.720 1.00 93.50 84 TYR A N 1
ATOM 657 C CA . TYR A 1 84 ? -4.336 6.901 12.449 1.00 93.50 84 TYR A CA 1
ATOM 658 C C . TYR A 1 84 ? -5.514 6.573 11.519 1.00 93.50 84 TYR A C 1
ATOM 660 O O . TYR A 1 84 ? -6.189 5.562 11.706 1.00 93.50 84 TYR A O 1
ATOM 668 N N . PHE A 1 85 ? -5.731 7.386 10.478 1.00 94.62 85 PHE A N 1
ATOM 669 C CA . PHE A 1 85 ? -6.782 7.142 9.489 1.00 94.62 85 PHE A CA 1
ATOM 670 C C . PHE A 1 85 ? -6.580 5.790 8.795 1.00 94.62 85 PHE A C 1
ATOM 672 O O . PHE A 1 85 ? -7.489 4.962 8.769 1.00 94.62 85 PHE A O 1
ATOM 679 N N . TYR A 1 86 ? -5.367 5.517 8.314 1.00 95.19 86 TYR A N 1
ATOM 680 C CA . TYR A 1 86 ? -5.071 4.255 7.638 1.00 95.19 86 TYR A CA 1
ATOM 681 C C . TYR A 1 86 ? -5.058 3.060 8.595 1.00 95.19 86 TYR A C 1
ATOM 683 O O . TYR A 1 86 ? -5.554 2.000 8.233 1.00 95.19 86 TYR A O 1
ATOM 691 N N . GLU A 1 87 ? -4.571 3.209 9.829 1.00 95.56 87 GLU A N 1
ATOM 692 C CA . GLU A 1 87 ? -4.677 2.152 10.847 1.00 95.56 87 GLU A CA 1
ATOM 693 C C . GLU A 1 87 ? -6.144 1.777 11.115 1.00 95.56 87 GLU A C 1
ATOM 695 O O . GLU A 1 87 ? -6.469 0.591 11.212 1.00 95.56 87 GLU A O 1
ATOM 700 N N . SER A 1 88 ? -7.041 2.767 11.149 1.00 96.38 88 SER A N 1
ATOM 701 C CA . SER A 1 88 ? -8.484 2.546 11.283 1.00 96.38 88 SER A CA 1
ATOM 702 C C . SER A 1 88 ? -9.077 1.790 10.086 1.00 96.38 88 SER A C 1
ATOM 704 O O . SER A 1 88 ? -9.810 0.814 10.279 1.00 96.38 88 SER A O 1
ATOM 706 N N . LEU A 1 89 ? -8.711 2.158 8.850 1.00 95.38 89 LEU A N 1
ATOM 707 C CA . LEU A 1 89 ? -9.137 1.433 7.641 1.00 95.38 89 LEU A CA 1
ATOM 708 C C . LEU A 1 89 ? -8.706 -0.037 7.670 1.00 95.38 89 LEU A C 1
ATOM 710 O O . LEU A 1 89 ? -9.487 -0.931 7.345 1.00 95.38 89 LEU A O 1
ATOM 714 N N . CYS A 1 90 ? -7.475 -0.295 8.109 1.00 95.75 90 CYS A N 1
ATOM 715 C CA . CYS A 1 90 ? -6.936 -1.645 8.214 1.00 95.75 90 CYS A CA 1
ATOM 716 C C . CYS A 1 90 ? -7.627 -2.458 9.314 1.00 95.75 90 CYS A C 1
ATOM 718 O O . CYS A 1 90 ? -7.982 -3.614 9.091 1.00 95.75 90 CYS A O 1
ATOM 720 N N . LYS A 1 91 ? -7.876 -1.856 10.486 1.00 97.00 91 LYS A N 1
ATOM 721 C CA . LYS A 1 91 ? -8.563 -2.523 11.605 1.00 97.00 91 LYS A CA 1
ATOM 722 C C . LYS A 1 91 ? -10.014 -2.867 11.267 1.00 97.00 91 LYS A C 1
ATOM 724 O O . LYS A 1 91 ? -10.489 -3.936 11.638 1.00 97.00 91 LYS A O 1
ATOM 729 N N . SER A 1 92 ? -10.703 -1.977 10.558 1.00 97.19 92 SER A N 1
ATOM 730 C CA . SER A 1 92 ? -12.090 -2.177 10.121 1.00 97.19 92 SER A CA 1
ATOM 731 C C . SER A 1 92 ? -12.225 -3.064 8.880 1.00 97.19 92 SER A C 1
ATOM 733 O O . SER A 1 92 ? -13.347 -3.404 8.507 1.00 97.19 92 SER A O 1
ATOM 735 N N . LYS A 1 93 ? -11.109 -3.458 8.244 1.00 96.94 93 LYS A N 1
ATOM 736 C CA . LYS A 1 93 ? -11.095 -4.172 6.955 1.00 96.94 93 LYS A CA 1
ATOM 737 C C . LYS A 1 93 ? -11.970 -3.473 5.905 1.00 96.94 93 LYS A C 1
ATOM 739 O O . LYS A 1 93 ? -12.755 -4.115 5.200 1.00 96.94 93 LYS A O 1
ATOM 744 N N . ALA A 1 94 ? -11.856 -2.144 5.844 1.00 97.31 94 ALA A N 1
ATOM 745 C CA . ALA A 1 94 ? -12.689 -1.289 5.005 1.00 97.31 94 ALA A CA 1
ATOM 746 C C . ALA A 1 94 ? -12.624 -1.691 3.525 1.00 97.31 94 ALA A C 1
ATOM 748 O O . ALA A 1 94 ? -11.610 -2.208 3.044 1.00 97.31 94 ALA A O 1
ATOM 749 N N . ARG A 1 95 ? -13.707 -1.437 2.786 1.00 98.00 95 ARG A N 1
ATOM 750 C CA . ARG A 1 95 ? -13.697 -1.551 1.328 1.00 98.00 95 ARG A CA 1
ATOM 751 C C . ARG A 1 95 ? -13.107 -0.270 0.746 1.00 98.00 95 ARG A C 1
ATOM 753 O O . ARG A 1 95 ? -13.505 0.827 1.123 1.00 98.00 95 ARG A O 1
ATOM 760 N N . VAL A 1 96 ? -12.141 -0.414 -0.151 1.00 97.94 96 VAL A N 1
ATOM 761 C CA . VAL A 1 96 ? -11.422 0.713 -0.749 1.00 97.94 96 VAL A CA 1
ATOM 762 C C . VAL A 1 96 ? -11.293 0.537 -2.256 1.00 97.94 96 VAL A C 1
ATOM 764 O O . VAL A 1 96 ? -11.197 -0.593 -2.738 1.00 97.94 96 VAL A O 1
ATOM 767 N N . ASN A 1 97 ? -11.280 1.652 -2.983 1.00 98.12 97 ASN A N 1
ATOM 768 C CA . ASN A 1 97 ? -10.780 1.742 -4.351 1.00 98.12 97 ASN A CA 1
ATOM 769 C C . ASN A 1 97 ? -9.360 2.320 -4.310 1.00 98.12 97 ASN A C 1
ATOM 771 O O . ASN A 1 97 ? -9.140 3.368 -3.704 1.00 98.12 97 ASN A O 1
ATOM 775 N N . ILE A 1 98 ? -8.400 1.625 -4.911 1.00 98.00 98 ILE A N 1
ATOM 776 C CA . ILE A 1 98 ? -6.994 2.020 -4.970 1.00 98.00 98 ILE A CA 1
ATOM 777 C C . ILE A 1 98 ? -6.638 2.313 -6.420 1.00 98.00 98 ILE A C 1
ATOM 779 O O . ILE A 1 98 ? -6.688 1.416 -7.261 1.00 98.00 98 ILE A O 1
ATOM 783 N N . ARG A 1 99 ? -6.184 3.539 -6.679 1.00 98.19 99 ARG A N 1
ATOM 784 C CA . ARG A 1 99 ? -5.545 3.923 -7.937 1.00 98.19 99 ARG A CA 1
ATOM 785 C C . ARG A 1 99 ? -4.031 3.800 -7.795 1.00 98.19 99 ARG A C 1
ATOM 787 O O . ARG A 1 99 ? -3.467 4.308 -6.824 1.00 98.19 99 ARG A O 1
ATOM 794 N N . TYR A 1 100 ? -3.372 3.106 -8.717 1.00 98.00 100 TYR A N 1
ATOM 795 C CA . TYR A 1 100 ? -1.950 2.785 -8.603 1.00 98.00 100 TYR A CA 1
ATOM 796 C C . TYR A 1 100 ? -1.240 2.689 -9.957 1.00 98.00 100 TYR A C 1
ATOM 798 O O . TYR A 1 100 ? -1.861 2.444 -10.989 1.00 98.00 100 TYR A O 1
ATOM 806 N N . HIS A 1 101 ? 0.087 2.780 -9.931 1.00 96.94 101 HIS A N 1
ATOM 807 C CA . HIS A 1 101 ? 0.967 2.494 -11.063 1.00 96.94 101 HIS A CA 1
ATOM 808 C C . HIS A 1 101 ? 2.072 1.510 -10.656 1.00 96.94 101 HIS A C 1
ATOM 810 O O . HIS A 1 101 ? 2.388 1.334 -9.473 1.00 96.94 101 HIS A O 1
ATOM 816 N N . ALA A 1 102 ? 2.657 0.821 -11.632 1.00 95.94 102 ALA A N 1
ATOM 817 C CA . ALA A 1 102 ? 3.783 -0.071 -11.394 1.00 95.94 102 ALA A CA 1
ATOM 818 C C . ALA A 1 102 ? 5.118 0.674 -11.525 1.00 95.94 102 ALA A C 1
ATOM 820 O O . ALA A 1 102 ? 5.250 1.619 -12.294 1.00 95.94 102 ALA A O 1
ATOM 821 N N . VAL A 1 103 ? 6.126 0.232 -10.776 1.00 92.06 103 VAL A N 1
ATOM 822 C CA . VAL A 1 103 ? 7.504 0.724 -10.857 1.00 92.06 103 VAL A CA 1
ATOM 823 C C . VAL A 1 103 ? 8.449 -0.470 -10.832 1.00 92.06 103 VAL A C 1
ATOM 825 O O . VAL A 1 103 ? 8.456 -1.245 -9.869 1.00 92.06 103 VAL A O 1
ATOM 828 N N . GLN A 1 104 ? 9.273 -0.588 -11.870 1.00 89.62 104 GLN A N 1
ATOM 829 C CA . GLN A 1 104 ? 10.347 -1.572 -11.963 1.00 89.62 104 GLN A CA 1
ATOM 830 C C . GLN A 1 104 ? 11.657 -0.939 -11.474 1.00 89.62 104 GLN A C 1
ATOM 832 O O . GLN A 1 104 ? 11.971 0.207 -11.788 1.00 89.62 104 GLN A O 1
ATOM 837 N N . ARG A 1 105 ? 12.420 -1.674 -10.659 1.00 83.25 105 ARG A N 1
ATOM 838 C CA . ARG A 1 105 ? 13.778 -1.281 -10.245 1.00 83.25 105 ARG A CA 1
ATOM 839 C C . ARG A 1 105 ? 14.805 -2.078 -11.038 1.00 83.25 105 ARG A C 1
ATOM 841 O O . ARG A 1 105 ? 14.506 -3.195 -11.433 1.00 83.25 105 ARG A O 1
ATOM 848 N N . LEU A 1 106 ? 16.031 -1.557 -11.144 1.00 77.69 106 LEU A N 1
ATOM 849 C CA . LEU A 1 106 ? 17.151 -2.244 -11.805 1.00 77.69 106 LEU A CA 1
ATOM 850 C C . LEU A 1 106 ? 17.348 -3.685 -11.293 1.00 77.69 106 LEU A C 1
ATOM 852 O O . LEU A 1 106 ? 17.685 -4.584 -12.048 1.00 77.69 106 LEU A O 1
ATOM 856 N N . ILE A 1 107 ? 17.125 -3.910 -9.996 1.00 77.38 107 ILE A N 1
ATOM 857 C CA . ILE A 1 107 ? 17.160 -5.239 -9.381 1.00 77.38 107 ILE A CA 1
ATOM 858 C C . ILE A 1 107 ? 15.984 -5.350 -8.404 1.00 77.38 107 ILE A C 1
ATOM 860 O O . ILE A 1 107 ? 15.807 -4.497 -7.525 1.00 77.38 107 ILE A O 1
ATOM 864 N N . GLY A 1 108 ? 15.186 -6.410 -8.553 1.00 82.81 108 GLY A N 1
ATOM 865 C CA . GLY A 1 108 ? 14.070 -6.758 -7.669 1.00 82.81 108 GLY A CA 1
ATOM 866 C C . GLY A 1 108 ? 12.697 -6.793 -8.358 1.00 82.81 108 GLY A C 1
ATOM 867 O O . GLY A 1 108 ? 12.592 -6.534 -9.556 1.00 82.81 108 GLY A O 1
ATOM 868 N N . PRO A 1 109 ? 11.635 -7.123 -7.601 1.00 90.19 109 PRO A N 1
ATOM 869 C CA . PRO A 1 109 ? 10.293 -7.284 -8.153 1.00 90.19 109 PRO A CA 1
ATOM 870 C C . PRO A 1 109 ? 9.646 -5.940 -8.505 1.00 90.19 109 PRO A C 1
ATOM 872 O O . PRO A 1 109 ? 9.964 -4.908 -7.896 1.00 90.19 109 PRO A O 1
ATOM 875 N N . ILE A 1 110 ? 8.663 -5.990 -9.410 1.00 91.94 110 ILE A N 1
ATOM 876 C CA . ILE A 1 110 ? 7.748 -4.881 -9.702 1.00 91.94 110 ILE A CA 1
ATOM 877 C C . ILE A 1 110 ? 7.050 -4.444 -8.414 1.00 91.94 110 ILE A C 1
ATOM 879 O O . ILE A 1 110 ? 6.602 -5.254 -7.595 1.00 91.94 110 ILE A O 1
ATOM 883 N N . ARG A 1 111 ? 6.961 -3.130 -8.217 1.00 94.56 111 ARG A N 1
ATOM 884 C CA . ARG A 1 111 ? 6.286 -2.527 -7.068 1.00 94.56 111 ARG A CA 1
ATOM 885 C C . ARG A 1 111 ? 5.077 -1.742 -7.532 1.00 94.56 111 ARG A C 1
ATOM 887 O O . ARG A 1 111 ? 5.177 -0.970 -8.471 1.00 94.56 111 ARG A O 1
ATOM 894 N N . PHE A 1 112 ? 3.972 -1.896 -6.818 1.00 96.88 112 PHE A N 1
ATOM 895 C CA . PHE A 1 112 ? 2.726 -1.189 -7.093 1.00 96.88 112 PHE A CA 1
ATOM 896 C C . PHE A 1 112 ? 2.622 0.005 -6.146 1.00 96.88 112 PHE A C 1
ATOM 898 O O . PHE A 1 112 ? 2.472 -0.187 -4.936 1.00 96.88 112 PHE A O 1
ATOM 905 N N . TRP A 1 113 ? 2.788 1.210 -6.682 1.00 97.12 113 TRP A N 1
ATOM 906 C CA . TRP A 1 113 ? 2.722 2.469 -5.947 1.00 97.12 113 TRP A CA 1
ATOM 907 C C . TRP A 1 113 ? 1.346 3.095 -6.087 1.00 97.12 113 TRP A C 1
ATOM 909 O O . TRP A 1 113 ? 0.818 3.206 -7.185 1.00 97.12 113 TRP A O 1
ATOM 919 N N . VAL A 1 114 ? 0.769 3.478 -4.957 1.00 97.50 114 VAL A N 1
ATOM 920 C CA . VAL A 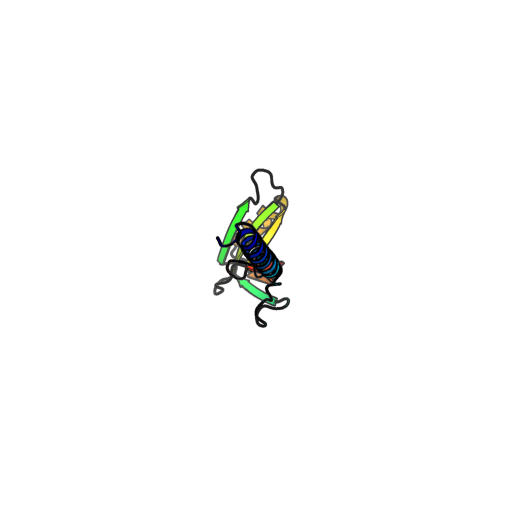1 114 ? -0.571 4.047 -4.870 1.00 97.50 114 VAL A CA 1
ATOM 921 C C . VAL A 1 114 ? -0.515 5.547 -5.093 1.00 97.50 114 VAL A C 1
ATOM 923 O O . VAL A 1 114 ? 0.252 6.247 -4.429 1.00 97.50 114 VAL A O 1
ATOM 926 N N . ASP A 1 115 ? -1.390 6.015 -5.974 1.00 96.62 115 ASP A N 1
ATOM 927 C CA . ASP A 1 115 ? -1.635 7.426 -6.243 1.00 96.62 115 ASP A CA 1
ATOM 928 C C . ASP A 1 115 ? -2.751 7.964 -5.335 1.00 96.62 115 ASP A C 1
ATOM 930 O O . ASP A 1 115 ? -2.620 9.046 -4.763 1.00 96.62 115 ASP A O 1
ATOM 934 N N . SER A 1 116 ? -3.832 7.194 -5.154 1.00 96.00 116 SER A N 1
ATOM 935 C CA . SER A 1 116 ? -4.947 7.551 -4.268 1.00 96.00 116 SER A CA 1
ATOM 936 C C . SER A 1 116 ? -5.690 6.332 -3.713 1.00 96.00 116 SER A C 1
ATOM 938 O O . SER A 1 116 ? -5.664 5.239 -4.286 1.00 96.00 116 SER A O 1
ATOM 940 N N . ILE A 1 117 ? -6.359 6.537 -2.573 1.00 96.56 117 ILE A N 1
ATOM 941 C CA . ILE A 1 117 ? -7.244 5.562 -1.927 1.00 96.56 117 ILE A CA 1
ATOM 942 C C . ILE A 1 117 ? -8.564 6.250 -1.597 1.00 96.56 117 ILE A C 1
ATOM 944 O O . ILE A 1 117 ? -8.577 7.258 -0.892 1.00 96.56 117 ILE A O 1
ATOM 948 N N . GLU A 1 118 ? -9.666 5.674 -2.062 1.00 96.88 118 GLU A N 1
ATOM 949 C CA . GLU A 1 118 ? -11.026 6.121 -1.766 1.00 96.88 118 GLU A CA 1
ATOM 950 C C . GLU A 1 118 ? -11.754 5.053 -0.950 1.00 96.88 118 GLU A C 1
ATOM 952 O O . GLU A 1 118 ? -11.737 3.872 -1.300 1.00 96.88 118 GLU A O 1
ATOM 957 N N . VAL A 1 119 ? -12.401 5.456 0.144 1.00 95.12 119 VAL A N 1
ATOM 958 C CA . VAL A 1 119 ? -13.204 4.553 0.981 1.00 95.12 119 VAL A CA 1
ATOM 959 C C . VAL A 1 119 ? -14.595 4.408 0.359 1.00 95.12 119 VAL A C 1
ATOM 961 O O . VAL A 1 119 ? -15.186 5.407 -0.048 1.00 95.12 119 VAL A O 1
ATOM 964 N N . ARG A 1 120 ? -15.095 3.172 0.265 1.00 86.44 120 ARG A N 1
ATOM 965 C CA . ARG A 1 120 ? -16.388 2.812 -0.338 1.00 86.44 120 ARG A CA 1
ATOM 966 C C . ARG A 1 120 ? -17.333 2.206 0.690 1.00 86.44 120 ARG A C 1
ATOM 968 O O . ARG A 1 120 ? -16.848 1.426 1.542 1.00 86.44 120 ARG A O 1
#

Secondary structure (DSSP, 8-state):
---THHHHHHHHHHHHHHHHHHHHHHT---PPPGGG-SEEEEEEEEEEEEEEESSTT-SEEEEEEEETT--PEEEEEEEGGGHHHHHHHHHTT-EEEEEEEEE--SSS--EEEEEEEEE-